Protein AF-A0AAV5IMQ8-F1 (afdb_monomer_lite)

Secondary structure (DSSP, 8-state):
---TTT-EE---S--HHHHHHHHHHH--EE----SEETTEES-SS---GGGG-S--

pLDDT: mean 81.01, std 8.5, range [58.5, 93.81]

Organism: NCBI:txid152421

Sequence (56 aa):
MVNYNKSEIFCCGLSMTEIQLLVDRFGFKLGTLPVRYLGVPLITGKLTCKDLRPFD

Foldseek 3Di:
DDDQVPDADEDDPDDPVVVVVVCVVVVHHHDDDDCDDPNHGPDPDDDDVVNVDPDD

Structure (mmCIF, N/CA/C/O backbone):
data_AF-A0AAV5IMQ8-F1
#
_entry.id   AF-A0AAV5IMQ8-F1
#
loop_
_atom_site.group_PDB
_atom_site.id
_atom_site.type_symbol
_atom_site.label_atom_id
_atom_site.label_alt_id
_atom_site.label_comp_id
_atom_site.label_asym_id
_atom_site.label_entity_id
_atom_site.label_seq_id
_atom_site.pdbx_PDB_ins_code
_atom_site.Cartn_x
_atom_site.Cartn_y
_atom_site.Cartn_z
_atom_site.occupancy
_atom_site.B_iso_or_equiv
_atom_site.auth_seq_id
_atom_site.auth_comp_id
_atom_site.auth_asym_id
_atom_site.auth_atom_id
_atom_site.pdbx_PDB_model_num
ATOM 1 N N . MET A 1 1 ? 22.081 0.282 -3.072 1.00 61.75 1 MET A N 1
ATOM 2 C CA . MET A 1 1 ? 21.143 0.105 -4.206 1.00 61.75 1 MET A CA 1
ATOM 3 C C . MET A 1 1 ? 20.007 -0.788 -3.719 1.00 61.75 1 MET A C 1
ATOM 5 O O . MET A 1 1 ? 20.301 -1.754 -3.025 1.00 61.75 1 MET A O 1
ATOM 9 N N . VAL A 1 2 ? 18.745 -0.445 -3.983 1.00 78.88 2 VAL A N 1
ATOM 10 C CA . VAL A 1 2 ? 17.568 -1.216 -3.525 1.00 78.88 2 VAL A CA 1
ATOM 11 C C . VAL A 1 2 ? 17.213 -2.286 -4.564 1.00 78.88 2 VAL A C 1
ATOM 13 O O . VAL A 1 2 ? 17.352 -2.046 -5.760 1.00 78.88 2 VAL A O 1
ATOM 16 N N . ASN A 1 3 ? 16.781 -3.473 -4.123 1.00 85.94 3 ASN A N 1
ATOM 17 C CA . ASN A 1 3 ? 16.376 -4.561 -5.016 1.00 85.94 3 ASN A CA 1
ATOM 18 C C . ASN A 1 3 ? 14.866 -4.511 -5.279 1.00 85.94 3 ASN A C 1
ATOM 20 O O . ASN A 1 3 ? 14.075 -4.922 -4.434 1.00 85.94 3 ASN A O 1
ATOM 24 N N . TYR A 1 4 ? 14.481 -4.090 -6.480 1.00 81.56 4 TYR A N 1
ATOM 25 C CA . TYR A 1 4 ? 13.084 -3.980 -6.913 1.00 81.56 4 TYR A CA 1
ATOM 26 C C . TYR A 1 4 ? 12.269 -5.277 -6.810 1.00 81.56 4 TYR A C 1
ATOM 28 O O . TYR A 1 4 ? 11.066 -5.222 -6.587 1.00 81.56 4 TYR A O 1
ATOM 36 N N . ASN A 1 5 ? 12.901 -6.449 -6.912 1.00 83.25 5 ASN A N 1
ATOM 37 C CA . ASN A 1 5 ? 12.196 -7.731 -6.810 1.00 83.25 5 ASN A CA 1
ATOM 38 C C . ASN A 1 5 ? 11.936 -8.176 -5.365 1.00 83.25 5 ASN A C 1
ATOM 40 O O . ASN A 1 5 ? 11.084 -9.033 -5.142 1.00 83.25 5 ASN A O 1
ATOM 44 N N . LYS A 1 6 ? 12.681 -7.633 -4.394 1.00 85.94 6 LYS A N 1
ATOM 45 C CA . LYS A 1 6 ? 12.580 -7.994 -2.967 1.00 85.94 6 LYS A CA 1
ATOM 46 C C . LYS A 1 6 ? 12.004 -6.863 -2.108 1.00 85.94 6 LYS A C 1
ATOM 48 O O . LYS A 1 6 ? 11.806 -7.042 -0.911 1.00 85.94 6 LYS A O 1
ATOM 53 N N . SER A 1 7 ? 11.785 -5.697 -2.700 1.00 88.56 7 SER A N 1
ATOM 54 C CA . SER A 1 7 ? 11.279 -4.516 -2.018 1.00 88.56 7 SER A CA 1
ATOM 55 C C . SER A 1 7 ? 9.891 -4.173 -2.530 1.00 88.56 7 SER A C 1
ATOM 57 O O . SER A 1 7 ? 9.604 -4.276 -3.720 1.00 88.56 7 SER A O 1
ATOM 59 N N . GLU A 1 8 ? 9.040 -3.743 -1.612 1.00 89.69 8 GLU A N 1
ATOM 60 C CA . GLU A 1 8 ? 7.671 -3.326 -1.880 1.00 89.69 8 GLU A CA 1
ATOM 61 C C . GLU A 1 8 ? 7.458 -1.952 -1.243 1.00 89.69 8 GLU A C 1
ATOM 63 O O . GLU A 1 8 ? 8.101 -1.612 -0.245 1.00 89.69 8 GLU A O 1
ATOM 68 N N . ILE A 1 9 ? 6.568 -1.153 -1.824 1.00 87.19 9 ILE A N 1
ATOM 69 C CA . ILE A 1 9 ? 6.182 0.148 -1.283 1.00 87.19 9 ILE A CA 1
ATOM 70 C C . ILE A 1 9 ? 4.940 -0.040 -0.425 1.00 87.19 9 ILE A C 1
ATOM 72 O O . ILE A 1 9 ? 3.944 -0.583 -0.886 1.00 87.19 9 ILE A O 1
ATOM 76 N N . PHE A 1 10 ? 4.976 0.460 0.804 1.00 86.19 10 PHE A N 1
ATOM 77 C CA . PHE A 1 10 ? 3.800 0.582 1.655 1.00 86.19 10 PHE A CA 1
ATOM 78 C C . PHE A 1 10 ? 3.388 2.053 1.733 1.00 86.19 10 PHE A C 1
ATOM 80 O O . PHE A 1 10 ? 4.197 2.908 2.094 1.00 86.19 10 PHE A O 1
ATOM 87 N N . CYS A 1 11 ? 2.131 2.345 1.404 1.00 84.31 11 CYS A N 1
ATOM 88 C CA . CYS A 1 11 ? 1.570 3.691 1.464 1.00 84.31 11 CYS A CA 1
ATOM 89 C C . CYS A 1 11 ? 0.470 3.755 2.521 1.00 84.31 11 CYS A C 1
ATOM 91 O O . CYS A 1 11 ? -0.439 2.928 2.533 1.00 84.31 11 CYS A O 1
ATOM 93 N N . CYS A 1 12 ? 0.517 4.776 3.371 1.00 79.62 12 CYS A N 1
ATOM 94 C CA . CYS A 1 12 ? -0.515 5.055 4.361 1.00 79.62 12 CYS A CA 1
ATOM 95 C C . CYS A 1 12 ? -0.915 6.532 4.274 1.00 79.62 12 CYS A C 1
ATOM 97 O O . CYS A 1 12 ? -0.063 7.385 4.038 1.00 79.62 12 CYS A O 1
ATOM 99 N N . GLY A 1 13 ? -2.205 6.836 4.443 1.00 79.50 13 GLY A N 1
ATOM 100 C CA . GLY A 1 13 ? -2.706 8.218 4.435 1.00 79.50 13 GLY A CA 1
ATOM 101 C C . GLY A 1 13 ? -2.795 8.888 3.057 1.00 79.50 13 GLY A C 1
ATOM 102 O O . GLY A 1 13 ? -3.034 10.089 2.995 1.00 79.50 13 GLY A O 1
ATOM 103 N N . LEU A 1 14 ? -2.633 8.134 1.965 1.00 85.19 14 LEU A N 1
ATOM 104 C CA . LEU A 1 14 ? -2.783 8.614 0.588 1.00 85.19 14 LEU A CA 1
ATOM 105 C C . LEU A 1 14 ? -4.075 8.081 -0.045 1.00 85.19 14 LEU A C 1
ATOM 107 O O . LEU A 1 14 ? -4.578 7.025 0.344 1.00 85.19 14 LEU A O 1
ATOM 111 N N . SER A 1 15 ? -4.607 8.799 -1.038 1.00 89.69 15 SER A N 1
ATOM 112 C CA . SER A 1 15 ? -5.720 8.299 -1.852 1.00 89.69 15 SER A CA 1
ATOM 113 C C . SER A 1 15 ? -5.242 7.193 -2.800 1.00 89.69 15 SER A C 1
ATOM 115 O O . SER A 1 15 ? -4.064 7.126 -3.146 1.00 89.69 15 SER A O 1
ATOM 117 N N . MET A 1 16 ? -6.152 6.333 -3.265 1.00 87.44 16 MET A N 1
ATOM 118 C CA . MET A 1 16 ? -5.789 5.245 -4.184 1.00 87.44 16 MET A CA 1
ATOM 119 C C . MET A 1 16 ? -5.131 5.760 -5.476 1.00 87.44 16 MET A C 1
ATOM 121 O O . MET A 1 16 ? -4.209 5.132 -5.989 1.00 87.44 16 MET A O 1
ATOM 125 N N . THR A 1 17 ? -5.558 6.923 -5.971 1.00 93.31 17 THR A N 1
ATOM 126 C CA . THR A 1 17 ? -4.988 7.563 -7.164 1.00 93.31 17 THR A CA 1
ATOM 127 C C . THR A 1 17 ? -3.527 7.961 -6.951 1.00 93.31 17 THR A C 1
ATOM 129 O O . THR A 1 17 ? -2.679 7.665 -7.789 1.00 93.31 17 THR A O 1
ATOM 132 N N . GLU A 1 18 ? -3.215 8.568 -5.802 1.00 92.00 18 GLU A N 1
ATOM 133 C CA . GLU A 1 18 ? -1.846 8.949 -5.426 1.00 92.00 18 GLU A CA 1
ATOM 134 C C . GLU A 1 18 ? -0.947 7.712 -5.273 1.00 92.00 18 GLU A C 1
ATOM 136 O O . GLU A 1 18 ? 0.200 7.704 -5.717 1.00 92.00 18 GLU A O 1
ATOM 141 N N . ILE A 1 19 ? -1.486 6.634 -4.691 1.00 90.94 19 ILE A N 1
ATOM 142 C CA . ILE A 1 19 ? -0.774 5.360 -4.529 1.00 90.94 19 ILE A CA 1
ATOM 143 C C . ILE A 1 19 ? -0.440 4.748 -5.891 1.00 90.94 19 ILE A C 1
ATOM 145 O O . ILE A 1 19 ? 0.692 4.317 -6.102 1.00 90.94 19 ILE A O 1
ATOM 149 N N . GLN A 1 20 ? -1.393 4.722 -6.826 1.00 90.88 20 GLN A N 1
ATOM 150 C CA . GLN A 1 20 ? -1.151 4.189 -8.168 1.00 90.88 20 GLN A CA 1
ATOM 151 C C . GLN A 1 20 ? -0.108 5.005 -8.928 1.00 90.88 20 GLN A C 1
ATOM 153 O O . GLN A 1 20 ? 0.782 4.420 -9.539 1.00 90.88 20 GLN A O 1
ATOM 158 N N . LEU A 1 21 ? -0.159 6.336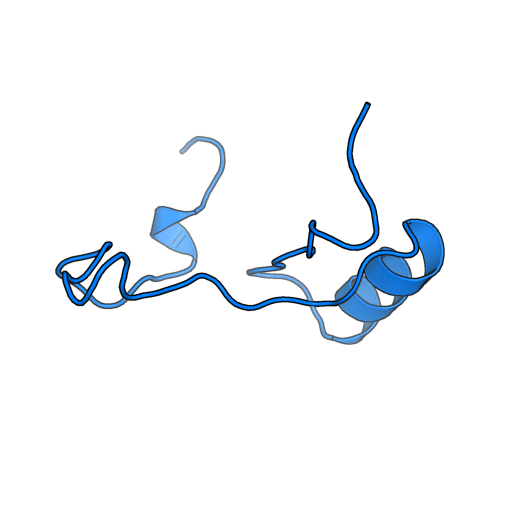 -8.832 1.00 93.81 21 LEU A N 1
ATOM 159 C CA . LEU A 1 21 ? 0.849 7.210 -9.431 1.00 93.81 21 LEU A CA 1
ATOM 160 C C . LEU A 1 21 ? 2.249 6.932 -8.866 1.00 93.81 21 LEU A C 1
ATOM 162 O O . LEU A 1 21 ? 3.234 6.955 -9.603 1.00 93.81 21 LEU A O 1
ATOM 166 N N . LEU A 1 22 ? 2.351 6.652 -7.565 1.00 91.00 22 LEU A N 1
ATOM 167 C CA . LEU A 1 22 ? 3.613 6.307 -6.916 1.00 91.00 22 LEU A CA 1
ATOM 168 C C . LEU A 1 22 ? 4.135 4.941 -7.388 1.00 91.00 22 LEU A C 1
ATOM 170 O O . LEU A 1 22 ? 5.302 4.810 -7.747 1.00 91.00 22 LEU A O 1
ATOM 174 N N . VAL A 1 23 ? 3.272 3.930 -7.419 1.00 90.75 23 VAL A N 1
ATOM 175 C CA . VAL A 1 23 ? 3.613 2.580 -7.892 1.00 90.75 23 VAL A CA 1
ATOM 176 C C . VAL A 1 23 ? 4.094 2.617 -9.343 1.00 90.75 23 VAL A C 1
ATOM 178 O O . VAL A 1 23 ? 5.134 2.036 -9.647 1.00 90.75 23 VAL A O 1
ATOM 181 N N . ASP A 1 24 ? 3.399 3.356 -10.208 1.00 91.31 24 ASP A N 1
ATOM 182 C CA . ASP A 1 24 ? 3.759 3.532 -11.618 1.00 91.31 24 ASP A CA 1
ATOM 183 C C . ASP A 1 24 ? 5.103 4.260 -11.781 1.00 91.31 24 ASP A C 1
ATOM 185 O O . ASP A 1 24 ? 5.999 3.783 -12.476 1.00 91.31 24 ASP A O 1
ATOM 189 N N . ARG A 1 25 ? 5.302 5.362 -11.046 1.00 90.50 25 ARG A N 1
ATOM 190 C CA . ARG A 1 25 ? 6.536 6.157 -11.115 1.00 90.50 25 ARG A CA 1
ATOM 191 C C . ARG A 1 25 ? 7.763 5.403 -10.611 1.00 90.50 25 ARG A C 1
ATOM 193 O O . ARG A 1 25 ? 8.849 5.562 -11.166 1.00 90.50 25 ARG A O 1
ATOM 200 N N . PHE A 1 26 ? 7.628 4.662 -9.514 1.00 87.50 26 PHE A N 1
ATOM 201 C CA . PHE A 1 26 ? 8.764 4.022 -8.851 1.00 87.50 26 PHE A CA 1
ATOM 202 C C . PHE A 1 26 ? 8.993 2.572 -9.301 1.00 87.50 26 PHE A C 1
ATOM 204 O O . PHE A 1 26 ? 10.075 2.036 -9.061 1.00 87.50 26 PHE A O 1
ATOM 211 N N . GLY A 1 27 ? 8.009 1.931 -9.941 1.00 86.56 27 GLY A N 1
ATOM 212 C CA . GLY A 1 27 ? 8.117 0.570 -10.474 1.00 86.56 27 GLY A CA 1
ATOM 213 C C . GLY A 1 27 ? 8.205 -0.535 -9.413 1.00 86.56 27 GLY A C 1
ATOM 214 O O . GLY A 1 27 ? 8.557 -1.670 -9.736 1.00 86.56 27 GLY A O 1
ATOM 215 N N . PHE A 1 28 ? 7.914 -0.232 -8.145 1.00 87.69 28 PHE A N 1
ATOM 216 C CA . PHE A 1 28 ? 7.815 -1.236 -7.081 1.00 87.69 28 PHE A CA 1
ATOM 217 C C . PHE A 1 28 ? 6.375 -1.703 -6.911 1.00 87.69 28 PHE A C 1
ATOM 219 O O . PHE A 1 28 ? 5.427 -0.967 -7.164 1.00 87.69 28 PHE A O 1
ATOM 226 N N . LYS A 1 29 ? 6.207 -2.917 -6.390 1.00 90.00 29 LYS A N 1
ATOM 227 C CA . LYS A 1 29 ? 4.888 -3.453 -6.044 1.00 90.00 29 LYS A CA 1
ATOM 228 C C . LYS A 1 29 ? 4.342 -2.765 -4.794 1.00 90.00 29 LYS A C 1
ATOM 230 O O . LYS A 1 29 ? 5.105 -2.450 -3.880 1.00 90.00 29 LYS A O 1
ATOM 235 N N . LEU A 1 30 ? 3.025 -2.570 -4.746 1.00 89.44 30 LEU A N 1
ATOM 236 C CA . LEU A 1 30 ? 2.339 -2.137 -3.531 1.00 89.44 30 LEU A CA 1
ATOM 237 C C . LEU A 1 30 ? 2.301 -3.302 -2.535 1.00 89.44 30 LEU A C 1
ATOM 239 O O . LEU A 1 30 ? 1.669 -4.323 -2.799 1.00 89.44 30 LEU A O 1
ATOM 243 N N . GLY A 1 31 ? 2.981 -3.140 -1.407 1.00 86.69 31 GLY A N 1
ATOM 244 C CA . GLY A 1 31 ? 3.045 -4.103 -0.315 1.00 86.69 31 GLY A CA 1
ATOM 245 C C . GLY A 1 31 ? 2.186 -3.694 0.878 1.00 86.69 31 GLY A C 1
ATOM 246 O O . GLY A 1 31 ? 1.621 -2.602 0.943 1.00 86.69 31 GLY A O 1
ATOM 247 N N . THR A 1 32 ? 2.107 -4.588 1.860 1.00 8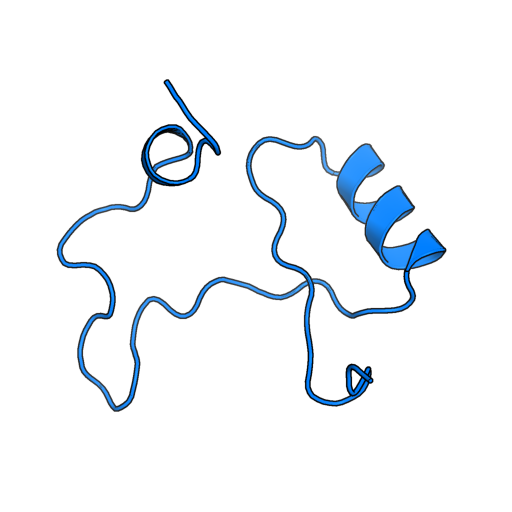2.00 32 THR A N 1
ATOM 248 C CA . THR A 1 32 ? 1.436 -4.343 3.146 1.00 82.00 32 THR A CA 1
ATOM 249 C C . THR A 1 32 ? 2.448 -4.470 4.275 1.00 82.00 32 THR A C 1
ATOM 251 O O . THR A 1 32 ? 3.352 -5.301 4.204 1.00 82.00 32 THR A O 1
ATOM 254 N N . LEU A 1 33 ? 2.304 -3.671 5.335 1.00 77.69 33 LEU A N 1
ATOM 255 C CA . LEU A 1 33 ? 3.186 -3.799 6.487 1.00 77.69 33 LEU A CA 1
ATOM 256 C C . LEU A 1 33 ? 2.976 -5.166 7.169 1.00 77.69 33 LEU A C 1
ATOM 258 O O . LEU A 1 33 ? 1.841 -5.496 7.536 1.00 77.69 33 LEU A O 1
ATOM 262 N N . PRO A 1 34 ? 4.038 -5.965 7.381 1.00 71.81 34 PRO A N 1
ATOM 263 C CA . PRO A 1 34 ? 3.910 -7.211 8.115 1.00 71.81 34 PRO A CA 1
ATOM 264 C C . PRO A 1 34 ? 3.537 -6.904 9.568 1.00 71.81 34 PRO A C 1
ATOM 266 O O . PRO A 1 34 ? 4.287 -6.279 10.307 1.00 71.81 34 PRO A O 1
ATOM 269 N N . VAL A 1 35 ? 2.370 -7.374 10.004 1.00 70.62 35 VAL A N 1
ATOM 270 C CA . VAL A 1 35 ? 1.959 -7.310 11.419 1.00 70.62 35 VAL A CA 1
ATOM 271 C C . VAL A 1 35 ? 2.661 -8.363 12.274 1.00 70.62 35 VAL A C 1
ATOM 273 O O . VAL A 1 35 ? 2.645 -8.273 13.499 1.00 70.62 35 VAL A O 1
ATOM 276 N N . ARG A 1 36 ? 3.292 -9.361 11.644 1.00 75.50 36 ARG A N 1
ATOM 277 C CA . ARG A 1 36 ? 4.030 -10.435 12.309 1.00 75.50 36 ARG A CA 1
ATOM 278 C C . ARG A 1 36 ? 5.363 -10.688 11.623 1.00 75.50 36 ARG A C 1
ATOM 280 O O . ARG A 1 36 ? 5.412 -10.823 10.404 1.00 75.50 36 ARG A O 1
ATOM 287 N N . TYR A 1 37 ? 6.413 -10.834 12.417 1.00 80.56 37 TYR A N 1
ATOM 288 C CA . TYR A 1 37 ? 7.732 -11.256 11.968 1.00 80.56 37 TYR A CA 1
ATOM 289 C C . TYR A 1 37 ? 8.147 -12.489 12.759 1.00 80.56 37 TYR A C 1
ATOM 291 O O . TYR A 1 37 ? 8.106 -12.484 13.987 1.00 80.56 37 TYR A O 1
ATOM 299 N N . LEU A 1 38 ? 8.476 -13.575 12.051 1.00 83.19 38 LEU A N 1
ATOM 300 C CA . LEU A 1 38 ? 8.786 -14.882 12.652 1.00 83.19 38 LEU A CA 1
ATOM 301 C C . LEU A 1 38 ? 7.692 -15.392 13.614 1.00 83.19 38 LEU A C 1
ATOM 303 O O . LEU A 1 38 ? 7.974 -16.001 14.639 1.00 83.19 38 LEU A O 1
AT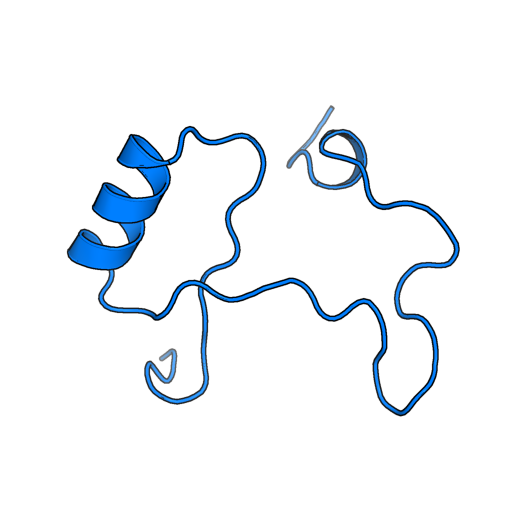OM 307 N N . GLY A 1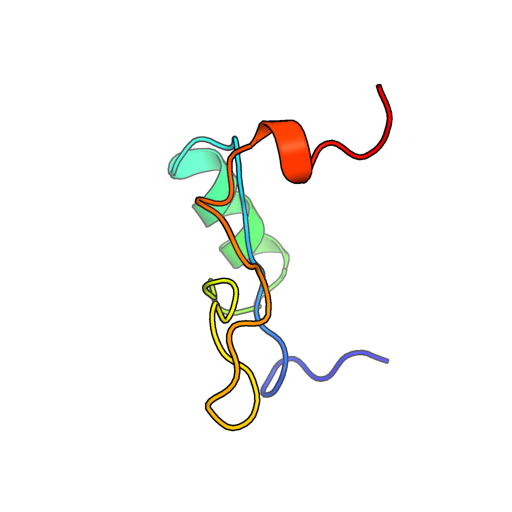 39 ? 6.423 -15.118 13.296 1.00 80.81 39 GLY A N 1
ATOM 308 C CA . GLY A 1 39 ? 5.275 -15.527 14.116 1.00 80.81 39 GLY A CA 1
ATOM 309 C C . GLY A 1 39 ? 4.983 -14.622 15.318 1.00 80.81 39 GLY A C 1
ATOM 310 O O . GLY A 1 39 ? 3.906 -14.738 15.902 1.00 80.81 39 GLY A O 1
ATOM 311 N N . VAL A 1 40 ? 5.871 -13.679 15.638 1.00 81.06 40 VAL A N 1
AT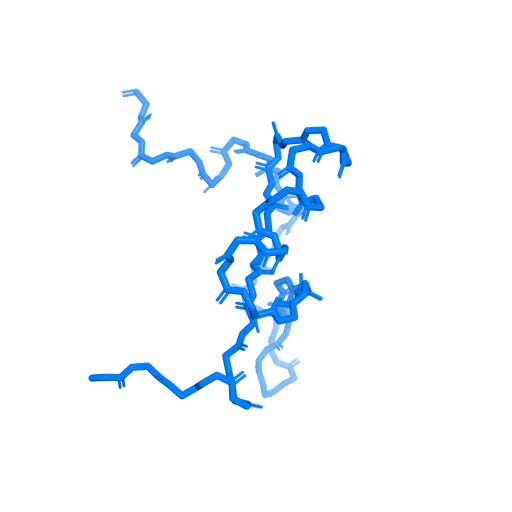OM 312 C CA . VAL A 1 40 ? 5.697 -12.707 16.724 1.00 81.06 40 VAL A CA 1
ATOM 313 C C . VAL A 1 40 ? 5.063 -11.430 16.168 1.00 81.06 40 VAL A C 1
ATOM 315 O O . VAL A 1 40 ? 5.484 -10.969 15.104 1.00 81.06 40 VAL A O 1
ATOM 318 N N . PRO A 1 41 ? 4.048 -10.842 16.828 1.00 77.88 41 PRO A N 1
ATOM 319 C CA . PRO A 1 41 ? 3.510 -9.554 16.410 1.00 77.88 41 PRO A CA 1
ATOM 320 C C . PRO A 1 41 ? 4.602 -8.480 16.458 1.00 77.88 41 PRO A C 1
ATOM 322 O O . PRO A 1 41 ? 5.200 -8.247 17.505 1.00 77.88 41 PRO A O 1
ATOM 325 N N . LEU A 1 42 ? 4.850 -7.824 15.322 1.00 76.12 42 LEU A N 1
ATOM 326 C CA . LEU A 1 42 ? 5.770 -6.682 15.245 1.00 76.12 42 LEU A CA 1
ATOM 327 C C . LEU A 1 42 ? 5.215 -5.461 15.984 1.00 76.12 42 LEU A C 1
ATOM 329 O O . LEU A 1 42 ? 5.967 -4.582 16.388 1.00 76.12 42 LEU A O 1
ATOM 333 N N . ILE A 1 43 ? 3.891 -5.407 16.139 1.00 73.88 43 ILE A N 1
ATOM 334 C CA . ILE A 1 43 ? 3.162 -4.301 16.746 1.00 73.88 43 ILE A CA 1
ATOM 335 C C . ILE A 1 43 ? 2.135 -4.915 17.697 1.00 73.88 43 ILE A C 1
ATOM 337 O O . ILE A 1 43 ? 1.374 -5.802 17.310 1.00 73.88 43 ILE A O 1
ATOM 341 N N . THR A 1 44 ? 2.115 -4.465 18.950 1.00 68.88 44 THR A N 1
ATOM 342 C CA . THR A 1 44 ? 1.239 -5.000 20.007 1.00 68.88 44 THR A CA 1
ATOM 343 C C . THR A 1 44 ? -0.188 -4.429 19.975 1.00 68.88 44 THR A C 1
ATOM 345 O O . THR A 1 44 ? -1.049 -4.916 20.703 1.00 68.88 44 THR A O 1
ATOM 348 N N . GLY A 1 45 ? -0.467 -3.438 19.116 1.00 72.62 45 GLY A N 1
ATOM 349 C CA . GLY A 1 45 ? -1.764 -2.760 18.981 1.00 72.62 45 GLY A CA 1
ATOM 350 C C . GLY A 1 45 ? -2.221 -2.562 17.528 1.00 72.62 45 GLY A C 1
ATOM 351 O O . GLY A 1 45 ? -1.531 -2.945 16.584 1.00 72.62 45 GLY A O 1
ATOM 352 N N . LYS A 1 46 ? -3.407 -1.960 17.336 1.00 72.44 46 LYS A N 1
ATOM 353 C CA . LYS A 1 46 ? -3.892 -1.558 16.003 1.00 72.44 46 LYS A CA 1
ATOM 354 C C . LYS A 1 46 ? -3.037 -0.400 15.490 1.00 72.44 46 LYS A C 1
ATOM 356 O O . LYS A 1 46 ? -3.094 0.679 16.065 1.00 72.44 46 LYS A O 1
ATOM 361 N N . LEU A 1 47 ? -2.294 -0.624 14.410 1.00 73.25 47 LEU A N 1
ATOM 362 C CA . LEU A 1 47 ? -1.518 0.423 13.755 1.00 73.25 47 LEU A CA 1
ATOM 363 C C . LEU A 1 47 ? -2.462 1.461 13.140 1.00 73.25 47 LEU A C 1
ATOM 365 O O . LEU A 1 47 ? -3.305 1.128 12.304 1.00 73.25 47 LEU A O 1
ATOM 369 N N . THR A 1 48 ? -2.325 2.712 13.555 1.00 74.06 48 THR A N 1
ATOM 370 C CA . THR A 1 48 ? -3.068 3.846 13.009 1.00 74.06 48 THR A CA 1
ATOM 371 C C . THR A 1 48 ? -2.140 4.742 12.198 1.00 74.06 48 THR A C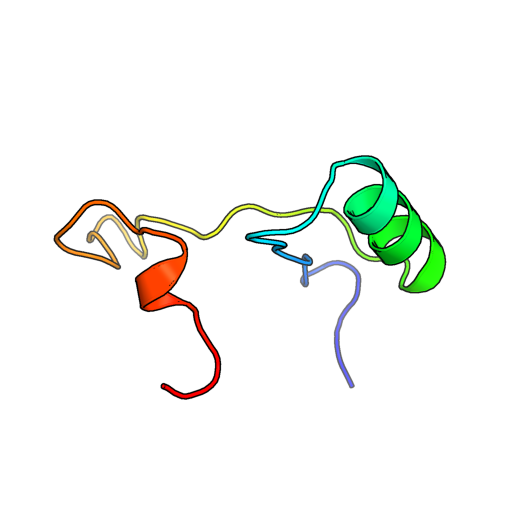 1
ATOM 373 O O . THR A 1 48 ? -0.926 4.741 12.386 1.00 74.06 48 THR A O 1
ATOM 376 N N . CYS A 1 49 ? -2.701 5.571 11.313 1.00 69.69 49 CYS A N 1
ATOM 377 C CA . CYS A 1 49 ? -1.906 6.533 10.545 1.00 69.69 49 CYS A CA 1
ATOM 378 C C . CYS A 1 49 ? -1.091 7.477 11.447 1.00 69.69 49 CYS A C 1
ATOM 380 O O . CYS A 1 49 ? -0.052 7.970 11.021 1.00 69.69 49 CYS A O 1
ATOM 382 N N . LYS A 1 50 ? -1.543 7.726 12.688 1.00 72.19 50 LYS A N 1
ATOM 383 C CA . LYS A 1 50 ? -0.827 8.574 13.649 1.00 72.19 50 LYS A CA 1
ATOM 384 C C . LYS A 1 50 ? 0.519 7.985 14.057 1.00 72.19 50 LYS A C 1
ATOM 386 O O . LYS A 1 50 ? 1.450 8.763 14.236 1.00 72.19 50 LYS A O 1
ATOM 391 N N . ASP A 1 51 ? 0.609 6.660 14.147 1.00 74.06 51 ASP A N 1
ATOM 392 C CA . ASP A 1 51 ? 1.818 5.926 14.541 1.00 74.06 51 ASP A CA 1
ATOM 393 C C . ASP A 1 51 ? 2.913 5.966 13.460 1.00 74.06 51 ASP A C 1
ATOM 395 O O . ASP A 1 51 ? 4.060 5.621 13.721 1.00 74.06 51 ASP A O 1
ATOM 399 N N . LEU A 1 52 ? 2.558 6.380 12.238 1.00 73.19 52 LEU A N 1
ATOM 400 C CA . LEU A 1 52 ? 3.428 6.388 11.059 1.00 73.19 52 LEU A CA 1
ATOM 401 C C . LEU A 1 52 ? 3.758 7.804 10.562 1.00 73.19 52 LEU A C 1
ATOM 403 O O . LEU A 1 52 ? 4.272 7.963 9.453 1.00 73.19 52 LEU A O 1
ATOM 407 N N . ARG A 1 53 ? 3.429 8.849 11.332 1.00 73.00 53 ARG A N 1
ATOM 408 C CA . ARG A 1 53 ? 3.728 10.231 10.933 1.00 73.00 53 ARG A CA 1
ATOM 409 C C . ARG A 1 53 ? 5.222 10.523 11.127 1.00 73.00 53 ARG A C 1
ATOM 411 O O . ARG A 1 53 ? 5.753 10.157 12.172 1.00 73.00 53 ARG A O 1
ATOM 418 N N . PRO A 1 54 ? 5.899 11.175 10.157 1.00 68.62 54 PRO A N 1
ATOM 419 C CA . PRO A 1 54 ? 7.351 11.341 10.200 1.00 68.62 54 PRO A CA 1
ATOM 420 C C . PRO A 1 54 ? 7.866 12.099 11.428 1.00 68.62 54 PRO A C 1
ATOM 422 O O . PRO A 1 54 ? 8.918 11.733 11.926 1.00 68.62 54 PRO A O 1
ATOM 425 N N . PHE A 1 55 ? 7.136 13.100 11.925 1.00 67.69 55 PHE A N 1
ATOM 426 C CA . PHE A 1 55 ? 7.383 13.853 13.162 1.00 67.69 55 PHE A CA 1
ATOM 427 C C . PHE A 1 55 ? 6.039 14.487 13.592 1.00 67.69 55 PHE A C 1
ATOM 429 O O . PHE A 1 55 ? 5.196 14.717 12.717 1.00 67.69 55 PHE A O 1
ATOM 436 N N . ASP A 1 56 ? 5.806 14.699 14.894 1.00 58.50 56 ASP A N 1
ATOM 437 C CA . ASP A 1 56 ? 4.641 15.468 15.391 1.00 58.50 56 ASP A CA 1
ATOM 438 C C . ASP A 1 56 ? 4.920 16.976 15.341 1.00 58.50 56 ASP A C 1
ATOM 440 O O . ASP A 1 56 ? 6.075 17.366 15.644 1.00 58.50 56 ASP A O 1
#

Radius of gyration: 13.24 Å; chains: 1; bounding box: 27×31×32 Å